Protein AF-A0A3Q0GI20-F1 (afdb_monomer_lite)

Secondary structure (DSSP, 8-state):
--HHHH-TT-HHHHHHHHHHHHHHHHHHHHHHHHHHHHHHHHHHHHHHHHHHHHHHHTT--S---HHHHHHHHHHHHHHHHHHHHHHHHHHHHHTHHHHHHHHHHHHHHHHHHHHHHHHHHHHHHHIIIIIIHHHHHHHHHHHHHHHHHHHHHHHHHHHHHT--------------------

Sequence (182 aa):
MGFGSDLKYSHDALLKLQDWELRLLEAVKKFMAMRVKSDKEYASTLQNLCNQVDKESTFQLDYISNVSKSWLLMVQQTEQLSRIMKTHAEDLNSGPLHRLTMMIKDKQQVKKSYVGVHQQIEAEMYKVTKTELEKLKASYRQLIKEVNSAKEKYKEAVAKGSTPAVNGASLAVGVEGTKATA

pLDDT: mean 87.16, std 18.97, range [35.22, 98.75]

Organism: Alligator sinensis (NCBI:txid38654)

Structure (mmCIF, N/CA/C/O backbone):
data_AF-A0A3Q0GI20-F1
#
_entry.id   AF-A0A3Q0GI20-F1
#
loop_
_atom_site.group_PDB
_atom_site.id
_atom_site.type_symbol
_atom_site.label_atom_id
_atom_site.label_alt_id
_atom_site.label_comp_id
_atom_site.label_asym_id
_atom_site.label_entity_id
_atom_site.label_seq_id
_atom_site.pdbx_PDB_ins_code
_atom_site.Cartn_x
_atom_site.Cartn_y
_atom_site.Cartn_z
_atom_site.occupancy
_atom_site.B_iso_or_equiv
_atom_site.auth_seq_id
_atom_site.auth_comp_id
_atom_site.auth_asym_id
_atom_site.auth_atom_id
_atom_site.pdbx_PDB_model_num
ATOM 1 N N . MET A 1 1 ? -7.780 21.281 11.807 1.00 68.69 1 MET A N 1
ATOM 2 C CA . MET A 1 1 ? -8.636 20.199 11.285 1.00 68.69 1 MET A CA 1
ATOM 3 C C . MET A 1 1 ? -7.895 18.891 11.466 1.00 68.69 1 MET A C 1
ATOM 5 O O . MET A 1 1 ? -6.698 18.849 11.200 1.00 68.69 1 MET A O 1
ATOM 9 N N . GLY A 1 2 ? -8.566 17.866 11.972 1.00 82.88 2 GLY A N 1
ATOM 10 C CA . GLY A 1 2 ? -7.991 16.553 12.238 1.00 82.88 2 GLY A CA 1
ATOM 11 C C . GLY A 1 2 ? -9.087 15.523 12.485 1.00 82.88 2 GLY A C 1
ATOM 12 O O . GLY A 1 2 ? -10.105 15.822 13.103 1.00 82.88 2 GLY A O 1
ATOM 13 N N . PHE A 1 3 ? -8.883 14.286 12.029 1.00 84.88 3 PHE A N 1
ATOM 14 C CA . PHE A 1 3 ? -9.910 13.239 12.099 1.00 84.88 3 PHE A CA 1
ATOM 15 C C . PHE A 1 3 ? -10.441 12.989 13.523 1.00 84.88 3 PHE A C 1
ATOM 17 O O . PHE A 1 3 ? -11.621 12.701 13.694 1.00 84.88 3 PHE A O 1
ATOM 24 N N . GLY A 1 4 ? -9.610 13.160 14.556 1.00 80.12 4 GLY A N 1
ATOM 25 C CA . GLY A 1 4 ? -10.027 12.975 15.951 1.00 80.12 4 GLY A CA 1
ATOM 26 C C . GLY A 1 4 ? -11.011 14.031 16.479 1.00 80.12 4 GLY A C 1
ATOM 27 O O . GLY A 1 4 ? -11.813 13.724 17.360 1.00 80.12 4 GLY A O 1
ATOM 28 N N . SER A 1 5 ? -10.978 15.260 15.953 1.00 83.06 5 SER A N 1
ATOM 29 C CA . SER A 1 5 ? -11.947 16.307 16.306 1.00 83.06 5 SER A CA 1
ATOM 30 C C . SER A 1 5 ? -13.144 16.309 15.362 1.00 83.06 5 SER A C 1
ATOM 32 O O . SER A 1 5 ? -14.273 16.478 15.817 1.00 83.06 5 SER A O 1
ATOM 34 N N . ASP A 1 6 ? -12.896 16.064 14.074 1.00 86.56 6 ASP A N 1
ATOM 35 C CA . ASP A 1 6 ? -13.853 16.355 13.005 1.00 86.56 6 ASP A CA 1
ATOM 36 C C . ASP A 1 6 ? -14.657 15.110 12.566 1.00 86.56 6 ASP A C 1
ATOM 38 O O . ASP A 1 6 ? -15.715 15.243 11.960 1.00 86.56 6 ASP A O 1
ATOM 42 N N . LEU A 1 7 ? -14.190 13.892 12.888 1.00 82.31 7 LEU A N 1
ATOM 43 C CA . LEU A 1 7 ? -14.760 12.609 12.432 1.00 82.31 7 LEU A CA 1
ATOM 44 C C . LEU A 1 7 ? -14.969 11.592 13.575 1.00 82.31 7 LEU A C 1
ATOM 46 O O . LEU A 1 7 ? -14.749 10.389 13.415 1.00 82.31 7 LEU A O 1
ATOM 50 N N . LYS A 1 8 ? -15.422 12.057 14.747 1.00 77.69 8 LYS A N 1
ATOM 51 C CA . LYS A 1 8 ? -15.582 11.224 15.961 1.00 77.69 8 LYS A CA 1
ATOM 52 C C . LYS A 1 8 ? -16.445 9.963 15.798 1.00 77.69 8 LYS A C 1
ATOM 54 O O . LYS A 1 8 ? -16.231 9.008 16.534 1.00 77.69 8 LYS A O 1
ATOM 59 N N . TYR A 1 9 ? -17.385 9.941 14.853 1.00 83.12 9 TYR A N 1
ATOM 60 C CA . TYR A 1 9 ? -18.313 8.819 14.629 1.00 83.12 9 TYR A CA 1
ATOM 61 C C . TYR A 1 9 ? -18.186 8.218 13.225 1.00 83.12 9 TYR A C 1
ATOM 63 O O . TYR A 1 9 ? -19.156 7.731 12.653 1.00 83.12 9 TYR A O 1
ATOM 71 N N . SER A 1 10 ? -16.994 8.290 12.633 1.00 90.44 10 SER A N 1
ATOM 72 C CA . SER A 1 10 ? -16.780 7.922 11.228 1.00 90.44 10 SER A CA 1
ATOM 73 C C . SER A 1 10 ? -15.816 6.749 11.054 1.00 90.44 10 SER A C 1
ATOM 75 O O . SER A 1 10 ? -15.145 6.664 10.027 1.00 90.44 10 SER A O 1
ATOM 77 N N . HIS A 1 11 ? -15.751 5.838 12.033 1.00 92.38 11 HIS A N 1
ATOM 78 C CA . HIS A 1 11 ? -14.888 4.652 11.993 1.00 92.38 11 HIS A CA 1
ATOM 79 C C . HIS A 1 11 ? -15.008 3.885 10.667 1.00 92.38 11 HIS A C 1
ATOM 81 O O . HIS A 1 11 ? -14.016 3.709 9.959 1.00 92.38 11 HIS A O 1
ATOM 87 N N . ASP A 1 12 ? -16.231 3.536 10.263 1.00 93.50 12 ASP A N 1
ATOM 88 C CA . ASP A 1 12 ? -16.479 2.794 9.022 1.00 93.50 12 ASP A CA 1
ATOM 89 C C . ASP A 1 12 ? -16.034 3.552 7.769 1.00 93.50 12 ASP A C 1
ATOM 91 O O . ASP A 1 12 ? -15.537 2.957 6.809 1.00 93.50 12 ASP A O 1
ATOM 95 N N . ALA A 1 13 ? -16.202 4.876 7.757 1.00 93.44 13 ALA A N 1
ATOM 96 C CA . ALA A 1 13 ? -15.762 5.710 6.645 1.00 93.44 13 ALA A CA 1
ATOM 97 C C . ALA A 1 13 ? -14.228 5.749 6.560 1.00 93.44 13 ALA A C 1
ATOM 99 O O . ALA A 1 13 ? -13.676 5.642 5.466 1.00 93.44 13 ALA A O 1
ATOM 100 N N . LEU A 1 14 ? -13.541 5.827 7.705 1.00 93.25 14 LEU A N 1
ATOM 101 C CA . LEU A 1 14 ? -12.080 5.773 7.780 1.00 93.25 14 LEU A CA 1
ATOM 102 C C . LEU A 1 14 ? -11.540 4.405 7.344 1.00 93.25 14 LEU A C 1
ATOM 104 O O . LEU A 1 14 ? -10.557 4.349 6.605 1.00 93.25 14 LEU A O 1
ATOM 108 N N . LEU A 1 15 ? -12.198 3.305 7.722 1.00 95.12 15 LEU A N 1
ATOM 109 C CA . LEU A 1 15 ? -11.826 1.971 7.244 1.00 95.12 15 LEU A CA 1
ATOM 110 C C . LEU A 1 15 ? -11.985 1.839 5.729 1.00 95.12 15 LEU A C 1
ATOM 112 O O . LEU A 1 15 ? -11.064 1.370 5.058 1.00 95.12 15 LEU A O 1
ATOM 116 N N . LYS A 1 16 ? -13.113 2.306 5.182 1.00 96.19 16 LYS A N 1
ATOM 117 C CA . LYS A 1 16 ? -13.344 2.331 3.731 1.00 96.19 16 LYS A CA 1
ATOM 118 C C . LYS A 1 16 ? -12.296 3.174 3.011 1.00 96.19 16 LYS A C 1
ATOM 120 O O . LYS A 1 16 ? -11.797 2.746 1.974 1.00 96.19 16 LYS A O 1
ATOM 125 N N . LEU A 1 17 ? -11.937 4.341 3.551 1.00 94.88 17 LEU A N 1
ATOM 126 C CA . LEU A 1 17 ? -10.881 5.188 2.993 1.00 94.88 17 LEU A CA 1
ATOM 127 C C . LEU A 1 17 ? -9.546 4.436 2.931 1.00 94.88 17 LEU A C 1
ATOM 129 O O . LEU A 1 17 ? -8.929 4.375 1.870 1.00 94.88 17 LEU A O 1
ATOM 133 N N . GLN A 1 18 ? -9.139 3.792 4.026 1.00 96.25 18 GLN A N 1
ATOM 134 C CA . GLN A 1 18 ? -7.902 3.008 4.062 1.00 96.25 18 GLN A CA 1
ATOM 135 C C . GLN A 1 18 ? -7.914 1.844 3.058 1.00 96.25 18 GLN A C 1
ATOM 137 O O . GLN A 1 18 ? -6.883 1.554 2.447 1.00 96.25 18 GLN A O 1
ATOM 142 N N . ASP A 1 19 ? -9.066 1.194 2.855 1.00 98.06 19 ASP A N 1
ATOM 143 C CA . ASP A 1 19 ? -9.237 0.160 1.828 1.00 98.06 19 ASP A CA 1
ATOM 144 C C . ASP A 1 19 ? -9.081 0.702 0.408 1.00 98.06 19 ASP A C 1
ATOM 146 O O . ASP A 1 19 ? -8.425 0.074 -0.426 1.00 98.06 19 ASP A O 1
ATOM 150 N N . TRP A 1 20 ? -9.644 1.876 0.125 1.00 98.25 20 TRP A N 1
ATOM 151 C CA . TRP A 1 20 ? -9.480 2.536 -1.168 1.00 98.25 20 TRP A CA 1
ATOM 152 C C . TRP A 1 20 ? -8.032 2.928 -1.437 1.00 98.25 20 TRP A C 1
ATOM 154 O O . TRP A 1 20 ? -7.517 2.656 -2.521 1.00 98.25 20 TRP A O 1
ATOM 164 N N . GLU A 1 21 ? -7.350 3.496 -0.447 1.00 98.00 21 GLU A N 1
ATOM 165 C CA . GLU A 1 21 ? -5.938 3.843 -0.568 1.00 98.00 21 GLU A CA 1
ATOM 166 C C . GLU A 1 21 ? -5.070 2.594 -0.793 1.00 98.00 21 GLU A C 1
ATOM 168 O O . GLU A 1 21 ? -4.181 2.612 -1.640 1.00 98.00 21 GLU A O 1
ATOM 173 N N . LEU A 1 22 ? -5.341 1.476 -0.105 1.00 98.56 22 LEU A N 1
ATOM 174 C CA . LEU A 1 22 ? -4.637 0.209 -0.348 1.00 98.56 22 LEU A CA 1
ATOM 175 C C . LEU A 1 22 ? -4.859 -0.318 -1.772 1.00 98.56 22 LEU A C 1
ATOM 177 O O . LEU A 1 22 ? -3.904 -0.752 -2.418 1.00 98.56 22 LEU A O 1
ATOM 181 N N . ARG A 1 23 ? -6.093 -0.253 -2.286 1.00 98.50 23 ARG A N 1
ATOM 182 C CA . ARG A 1 23 ? -6.393 -0.633 -3.678 1.00 98.50 23 ARG A CA 1
ATOM 183 C C . ARG A 1 23 ? -5.657 0.253 -4.678 1.00 98.50 23 ARG A C 1
ATOM 185 O O . ARG A 1 23 ? -5.132 -0.267 -5.660 1.00 98.50 23 ARG A O 1
ATOM 192 N N . LEU A 1 24 ? -5.594 1.561 -4.421 1.00 98.56 24 LEU A N 1
ATOM 193 C CA . LEU A 1 24 ? -4.852 2.505 -5.252 1.00 98.56 24 LEU A CA 1
ATOM 194 C C . LEU A 1 24 ? -3.361 2.157 -5.281 1.00 98.56 24 LEU A C 1
ATOM 196 O O . LEU A 1 24 ? -2.780 2.056 -6.359 1.00 98.56 24 LEU A O 1
ATOM 200 N N . LEU A 1 25 ? -2.749 1.911 -4.119 1.00 98.69 25 LEU A N 1
ATOM 201 C CA . LEU A 1 25 ? -1.336 1.535 -4.049 1.00 98.69 25 LEU A CA 1
ATOM 202 C C . LEU A 1 25 ? -1.049 0.226 -4.801 1.00 98.69 25 LEU A C 1
ATOM 204 O O . LEU A 1 25 ? -0.053 0.142 -5.520 1.00 98.69 25 LEU A O 1
ATOM 208 N N . GLU A 1 26 ? -1.932 -0.773 -4.709 1.00 98.56 26 GLU A N 1
ATOM 209 C CA . GLU A 1 26 ? -1.772 -2.019 -5.470 1.00 98.56 26 GLU A CA 1
ATOM 210 C C . GLU A 1 26 ? -1.937 -1.796 -6.985 1.00 98.56 26 GLU A C 1
ATOM 212 O O . GLU A 1 26 ? -1.234 -2.418 -7.782 1.00 98.56 26 GLU A O 1
ATOM 217 N N . ALA A 1 27 ? -2.815 -0.880 -7.407 1.00 98.75 27 ALA A N 1
ATOM 218 C CA . ALA A 1 27 ? -2.945 -0.496 -8.812 1.00 98.75 27 ALA A CA 1
ATOM 219 C C . ALA A 1 27 ? -1.668 0.185 -9.336 1.00 98.75 27 ALA A C 1
ATOM 221 O O . ALA A 1 27 ? -1.164 -0.191 -10.396 1.00 98.75 27 ALA A O 1
ATOM 222 N N . VAL A 1 28 ? -1.092 1.118 -8.569 1.00 98.62 28 VAL A N 1
ATOM 223 C CA . VAL A 1 28 ? 0.182 1.777 -8.909 1.00 98.62 28 VAL A CA 1
ATOM 224 C C . VAL A 1 28 ? 1.322 0.759 -8.980 1.00 98.62 28 VAL A C 1
ATOM 226 O O . VAL A 1 28 ? 2.131 0.798 -9.906 1.00 98.62 28 VAL A O 1
ATOM 229 N N . LYS A 1 29 ? 1.364 -0.208 -8.059 1.00 98.69 29 LYS A N 1
ATOM 230 C CA . LYS A 1 29 ? 2.363 -1.284 -8.063 1.00 98.69 29 LYS A CA 1
ATOM 231 C C . LYS A 1 29 ? 2.265 -2.142 -9.323 1.00 98.69 29 LYS A C 1
ATOM 233 O O . LYS A 1 29 ? 3.285 -2.417 -9.951 1.00 98.69 29 LYS A O 1
ATOM 238 N N . LYS A 1 30 ? 1.050 -2.531 -9.727 1.00 98.69 30 LYS A N 1
ATOM 239 C CA . LYS A 1 30 ? 0.817 -3.261 -10.985 1.00 98.69 30 LYS A CA 1
ATOM 240 C C . LYS A 1 30 ? 1.246 -2.440 -12.198 1.00 98.69 30 LYS A C 1
ATOM 242 O O . LYS A 1 30 ? 1.919 -2.973 -13.074 1.00 98.69 30 LYS A O 1
ATOM 247 N N . PHE A 1 31 ? 0.905 -1.153 -12.227 1.00 98.62 31 PHE A N 1
ATOM 248 C CA . PHE A 1 31 ? 1.337 -0.236 -13.281 1.00 98.62 31 PHE A CA 1
ATOM 249 C C . PHE A 1 31 ? 2.867 -0.173 -13.391 1.00 98.62 31 PHE A C 1
ATOM 251 O O . PHE A 1 31 ? 3.414 -0.378 -14.473 1.00 98.62 31 PHE A O 1
ATOM 258 N N . MET A 1 32 ? 3.570 0.025 -12.274 1.00 98.69 32 MET A N 1
ATOM 259 C CA . MET A 1 32 ? 5.035 0.049 -12.245 1.00 98.69 32 MET A CA 1
ATOM 260 C C . MET A 1 32 ? 5.643 -1.287 -12.684 1.00 98.69 32 MET A C 1
ATOM 262 O O . MET A 1 32 ? 6.592 -1.294 -13.460 1.00 98.69 32 MET A O 1
ATOM 266 N N . ALA A 1 33 ? 5.080 -2.418 -12.253 1.00 98.56 33 ALA A N 1
ATOM 267 C CA . ALA A 1 33 ? 5.542 -3.737 -12.682 1.00 98.56 33 ALA A CA 1
ATOM 268 C C . ALA A 1 33 ? 5.385 -3.940 -14.201 1.00 98.56 33 ALA A C 1
ATOM 270 O O . ALA A 1 33 ? 6.293 -4.459 -14.853 1.00 98.56 33 ALA A O 1
ATOM 271 N N . MET A 1 34 ? 4.268 -3.486 -14.783 1.00 98.62 34 MET A N 1
ATOM 272 C CA . MET A 1 34 ? 4.081 -3.489 -16.238 1.00 98.62 34 MET A CA 1
ATOM 273 C C . MET A 1 34 ? 5.083 -2.572 -16.938 1.00 98.62 34 MET A C 1
ATOM 275 O O . MET A 1 34 ? 5.635 -2.959 -17.965 1.00 98.62 34 MET A O 1
ATOM 279 N N . ARG A 1 35 ? 5.370 -1.394 -16.371 1.00 98.50 35 ARG A N 1
ATOM 280 C CA . ARG A 1 35 ? 6.372 -0.476 -16.920 1.00 98.50 35 ARG A CA 1
ATOM 281 C C . ARG A 1 35 ? 7.769 -1.098 -16.937 1.00 98.50 35 ARG A C 1
ATOM 283 O O . ARG A 1 35 ? 8.410 -1.083 -17.979 1.00 98.50 35 ARG A O 1
ATOM 290 N N . VAL A 1 36 ? 8.196 -1.720 -15.833 1.00 98.75 36 VAL A N 1
ATOM 291 C CA . VAL A 1 36 ? 9.466 -2.469 -15.751 1.00 98.75 36 VAL A CA 1
ATOM 292 C C . VAL A 1 36 ? 9.538 -3.543 -16.835 1.00 98.75 36 VAL A C 1
ATOM 294 O O . VAL A 1 36 ? 10.558 -3.678 -17.507 1.00 98.75 36 VAL A O 1
ATOM 297 N N . LYS A 1 37 ? 8.462 -4.321 -17.009 1.00 98.62 37 LYS A N 1
ATOM 298 C CA . LYS A 1 37 ? 8.399 -5.372 -18.029 1.00 98.62 37 LYS A CA 1
ATOM 299 C C . LYS A 1 37 ? 8.526 -4.791 -19.442 1.00 98.62 37 LYS A C 1
ATOM 301 O O . LYS A 1 37 ? 9.382 -5.239 -20.197 1.00 98.62 37 LYS A O 1
ATOM 306 N N . SER A 1 38 ? 7.732 -3.768 -19.757 1.00 98.56 38 SER A N 1
ATOM 307 C CA . SER A 1 38 ? 7.739 -3.098 -21.062 1.00 98.56 38 SER A CA 1
ATOM 308 C C . SER A 1 38 ? 9.107 -2.504 -21.399 1.00 98.56 38 SER A C 1
ATOM 310 O O . SER A 1 38 ? 9.570 -2.641 -22.528 1.00 98.56 38 SER A O 1
ATOM 312 N N . ASP A 1 39 ? 9.772 -1.869 -20.432 1.00 98.69 39 ASP A N 1
ATOM 313 C CA . ASP A 1 39 ? 11.082 -1.249 -20.647 1.00 98.69 39 ASP A CA 1
ATOM 314 C C . ASP A 1 39 ? 12.168 -2.310 -20.911 1.00 98.69 39 ASP A C 1
ATOM 316 O O . ASP A 1 39 ? 13.009 -2.124 -21.793 1.00 98.69 39 ASP A O 1
ATOM 320 N N . LYS A 1 40 ? 12.106 -3.470 -20.234 1.00 98.56 40 LYS A N 1
ATOM 321 C CA . LYS A 1 40 ? 13.000 -4.615 -20.503 1.00 98.56 40 LYS A CA 1
ATOM 322 C C . LYS A 1 40 ? 12.776 -5.231 -21.881 1.00 98.56 40 LYS A C 1
ATOM 324 O O . LYS A 1 40 ? 13.745 -5.537 -22.574 1.00 98.56 40 LYS A O 1
ATOM 329 N N . GLU A 1 41 ? 11.520 -5.429 -22.273 1.00 98.62 41 GLU A N 1
ATOM 330 C CA . GLU A 1 41 ? 11.167 -5.982 -23.587 1.00 98.62 41 GLU A CA 1
ATOM 331 C C . GLU A 1 41 ? 11.613 -5.045 -24.719 1.00 98.62 41 GLU A C 1
ATOM 333 O O . GLU A 1 41 ? 12.192 -5.495 -25.712 1.00 98.62 41 GLU A O 1
ATOM 338 N N . TYR A 1 42 ? 11.433 -3.734 -24.537 1.00 98.69 42 TYR A N 1
ATOM 339 C CA . TYR A 1 42 ? 11.891 -2.732 -25.494 1.00 98.69 42 TYR A CA 1
ATOM 340 C C . TYR A 1 42 ? 13.422 -2.697 -25.600 1.00 98.69 42 TYR A C 1
ATOM 342 O O . TYR A 1 42 ? 13.954 -2.782 -26.707 1.00 98.69 42 TYR A O 1
ATOM 350 N N . ALA A 1 43 ? 14.138 -2.684 -24.469 1.00 98.62 43 ALA A N 1
ATOM 351 C CA . ALA A 1 43 ? 15.599 -2.780 -24.450 1.00 98.62 43 ALA A CA 1
ATOM 352 C C . ALA A 1 43 ? 16.099 -4.039 -25.182 1.00 98.62 43 ALA A C 1
ATOM 354 O O . ALA A 1 43 ? 16.967 -3.958 -26.048 1.00 98.62 43 ALA A O 1
ATOM 355 N N . SER A 1 44 ? 15.500 -5.203 -24.905 1.00 98.38 44 SER A N 1
ATOM 356 C CA . SER A 1 44 ? 15.857 -6.453 -25.588 1.00 98.38 44 SER A CA 1
ATOM 357 C C . SER A 1 44 ? 15.628 -6.379 -27.098 1.00 98.38 44 SER A C 1
ATOM 359 O O . SER A 1 44 ? 16.430 -6.914 -27.860 1.00 98.38 44 SER A O 1
ATOM 361 N N . THR A 1 45 ? 14.549 -5.733 -27.537 1.00 98.38 45 THR A N 1
ATOM 362 C CA . THR A 1 45 ? 14.235 -5.577 -28.963 1.00 98.38 45 THR A CA 1
ATOM 363 C C . THR A 1 45 ? 15.278 -4.702 -29.659 1.00 98.38 45 THR A C 1
ATOM 365 O O . THR A 1 45 ? 15.797 -5.088 -30.706 1.00 98.38 45 THR A O 1
ATOM 368 N N . LEU A 1 46 ? 15.653 -3.573 -29.048 1.00 98.06 46 LEU A N 1
ATOM 369 C CA . LEU A 1 46 ? 16.706 -2.690 -29.560 1.00 98.06 46 LEU A CA 1
ATOM 370 C C . LEU A 1 46 ? 18.068 -3.395 -29.622 1.00 98.06 46 LEU A C 1
ATOM 372 O O . LEU A 1 46 ? 18.768 -3.293 -30.630 1.00 98.06 46 LEU A O 1
ATOM 376 N N . GLN A 1 47 ? 18.430 -4.157 -28.584 1.00 96.94 47 GLN A N 1
ATOM 377 C CA . GLN A 1 47 ? 19.675 -4.928 -28.582 1.00 96.94 47 GLN A CA 1
ATOM 378 C C . GLN A 1 47 ? 19.694 -5.980 -29.695 1.00 96.94 47 GLN A C 1
ATOM 380 O O . GLN A 1 47 ? 20.695 -6.131 -30.391 1.00 96.94 47 GLN A O 1
ATOM 385 N N . ASN A 1 48 ? 18.586 -6.699 -29.885 1.00 96.19 48 ASN A N 1
ATOM 386 C CA . ASN A 1 48 ? 18.473 -7.712 -30.931 1.00 96.19 48 ASN A CA 1
ATOM 387 C C . ASN A 1 48 ? 18.581 -7.111 -32.336 1.00 96.19 48 ASN A C 1
ATOM 389 O O . ASN A 1 48 ? 19.113 -7.773 -33.226 1.00 96.19 48 ASN A O 1
ATOM 393 N N . LEU A 1 49 ? 18.091 -5.885 -32.542 1.00 94.56 49 LEU A N 1
ATOM 394 C CA . LEU A 1 49 ? 18.255 -5.160 -33.801 1.00 94.56 49 LEU A CA 1
ATOM 395 C C . LEU A 1 49 ? 19.732 -4.831 -34.058 1.00 94.56 49 LEU A C 1
ATOM 397 O O . LEU A 1 49 ? 20.241 -5.144 -35.129 1.00 94.56 49 LEU A O 1
ATOM 401 N N . CYS A 1 50 ? 20.438 -4.284 -33.063 1.00 93.12 50 CYS A N 1
ATOM 402 C CA . CYS A 1 50 ? 21.868 -3.968 -33.189 1.00 93.12 50 CYS A CA 1
ATOM 403 C C . CYS A 1 50 ? 22.696 -5.230 -33.492 1.00 93.12 50 CYS A C 1
ATOM 405 O O . CYS A 1 50 ? 23.471 -5.255 -34.443 1.00 93.12 50 CYS A O 1
ATOM 407 N N . ASN A 1 51 ? 22.426 -6.327 -32.776 1.00 90.81 51 ASN A N 1
ATOM 408 C CA . ASN A 1 51 ? 23.116 -7.605 -32.969 1.00 90.81 51 ASN A CA 1
ATOM 409 C C . ASN A 1 51 ? 22.888 -8.231 -34.363 1.00 90.81 51 ASN A C 1
ATOM 411 O O . ASN A 1 51 ? 23.678 -9.075 -34.786 1.00 90.81 51 ASN A O 1
ATOM 415 N N . GLN A 1 52 ? 21.785 -7.910 -35.049 1.00 89.31 52 GLN A N 1
ATOM 416 C CA . GLN A 1 52 ? 21.542 -8.362 -36.427 1.00 89.31 52 GLN A CA 1
ATOM 417 C C . GLN A 1 52 ? 22.401 -7.577 -37.417 1.00 89.31 52 GLN A C 1
ATOM 419 O O . GLN A 1 52 ? 23.030 -8.182 -38.284 1.00 89.31 52 GLN A O 1
ATOM 424 N N . VAL A 1 53 ? 22.499 -6.259 -37.227 1.00 85.12 53 VAL A N 1
ATOM 425 C CA . VAL A 1 53 ? 23.327 -5.391 -38.070 1.00 85.12 53 VAL A CA 1
ATOM 426 C C . VAL A 1 53 ? 24.797 -5.803 -38.002 1.00 85.12 53 VAL A C 1
ATOM 428 O O . VAL A 1 53 ? 25.442 -5.884 -39.043 1.00 85.12 53 VAL A O 1
ATOM 431 N N . ASP A 1 54 ? 25.321 -6.152 -36.826 1.00 76.69 54 ASP A N 1
ATOM 432 C CA . ASP A 1 54 ? 26.718 -6.596 -36.686 1.00 76.69 54 ASP A CA 1
ATOM 433 C C . ASP A 1 54 ? 27.016 -7.887 -37.473 1.00 76.69 54 ASP A C 1
ATOM 435 O O . ASP A 1 54 ? 28.073 -8.025 -38.098 1.00 76.69 54 ASP A O 1
ATOM 439 N N . LYS A 1 55 ? 26.061 -8.827 -37.507 1.00 74.94 55 LYS A N 1
ATOM 440 C CA . LYS A 1 55 ? 26.191 -10.087 -38.259 1.00 74.94 55 LYS A CA 1
ATOM 441 C C . LYS A 1 55 ? 26.211 -9.858 -39.770 1.00 74.94 55 LYS A C 1
ATOM 443 O O . LYS A 1 55 ? 26.965 -10.523 -40.475 1.00 74.94 55 LYS A O 1
ATOM 448 N N . GLU A 1 56 ? 25.407 -8.921 -40.263 1.00 66.69 56 GLU A N 1
ATOM 449 C CA . GLU A 1 56 ? 25.318 -8.581 -41.690 1.00 66.69 56 GLU A CA 1
ATOM 450 C C . GLU A 1 56 ? 26.461 -7.658 -42.151 1.00 66.69 56 GLU A C 1
ATOM 452 O O . GLU A 1 56 ? 26.915 -7.742 -43.291 1.00 66.69 56 GLU A O 1
ATOM 457 N N . SER A 1 57 ? 26.995 -6.824 -41.255 1.00 64.25 57 SER A N 1
ATOM 458 C CA . SER A 1 57 ? 28.067 -5.858 -41.555 1.00 64.25 57 SER A CA 1
ATOM 459 C C . SER A 1 57 ? 29.452 -6.498 -41.711 1.00 64.25 57 SER A C 1
ATOM 461 O O . SER A 1 57 ? 30.375 -5.856 -42.206 1.00 64.25 57 SER A O 1
ATOM 463 N N . THR A 1 58 ? 29.603 -7.778 -41.351 1.00 56.44 58 THR A N 1
ATOM 464 C CA . THR A 1 58 ? 30.866 -8.535 -41.476 1.00 56.44 58 THR A CA 1
ATOM 465 C C . THR A 1 58 ? 31.310 -8.713 -42.947 1.00 56.44 58 THR A C 1
ATOM 467 O O . THR A 1 58 ? 32.457 -9.063 -43.212 1.00 56.44 58 THR A O 1
ATOM 470 N N . PHE A 1 59 ? 30.438 -8.420 -43.923 1.00 56.22 59 PHE A N 1
ATOM 471 C CA . PHE A 1 59 ? 30.672 -8.658 -45.354 1.00 56.22 59 PHE A CA 1
ATOM 472 C C . PHE A 1 59 ? 31.193 -7.453 -46.168 1.00 56.22 59 PHE A C 1
ATOM 474 O O . PHE A 1 59 ? 31.393 -7.598 -47.373 1.00 56.22 59 PHE A O 1
ATOM 481 N N . GLN A 1 60 ? 31.431 -6.275 -45.573 1.00 56.91 60 GLN A N 1
ATOM 482 C CA . GLN A 1 60 ? 31.902 -5.089 -46.315 1.00 56.91 60 GLN A CA 1
ATOM 483 C C . GLN A 1 60 ? 33.149 -4.458 -45.684 1.00 56.91 60 GLN A C 1
ATOM 485 O O . GLN A 1 60 ? 33.046 -3.549 -44.864 1.00 56.91 60 GLN A O 1
ATOM 490 N N . LEU A 1 61 ? 34.335 -4.936 -46.073 1.00 54.81 61 LEU A N 1
ATOM 491 C CA . LEU A 1 61 ? 35.603 -4.545 -45.441 1.00 54.81 61 LEU A CA 1
ATOM 492 C C . LEU A 1 61 ? 36.498 -3.575 -46.234 1.00 54.81 61 LEU A C 1
ATOM 494 O O . LEU A 1 61 ? 37.468 -3.103 -45.657 1.00 54.81 61 LEU A O 1
ATOM 498 N N . ASP A 1 62 ? 36.152 -3.164 -47.462 1.00 56.41 62 ASP A N 1
ATOM 499 C CA . ASP A 1 62 ? 37.088 -2.367 -48.289 1.00 56.41 62 ASP A CA 1
ATOM 500 C C . ASP A 1 62 ? 36.624 -0.946 -48.687 1.00 56.41 62 ASP A C 1
ATOM 502 O O . ASP A 1 62 ? 37.362 -0.227 -49.360 1.00 56.41 62 ASP A O 1
ATOM 506 N N . TYR A 1 63 ? 35.445 -0.470 -48.254 1.00 60.22 63 TYR A N 1
ATOM 507 C CA . TYR A 1 63 ? 34.985 0.899 -48.562 1.00 60.22 63 TYR A CA 1
ATOM 508 C C . TYR A 1 63 ? 34.291 1.591 -47.378 1.00 60.22 63 TYR A C 1
ATOM 510 O O . TYR A 1 63 ? 33.146 1.296 -47.037 1.00 60.22 63 TYR A O 1
ATOM 518 N N . ILE A 1 64 ? 34.969 2.570 -46.766 1.00 71.50 64 ILE A N 1
ATOM 519 C CA . ILE A 1 64 ? 34.426 3.374 -45.659 1.00 71.50 64 ILE A CA 1
ATOM 520 C C . ILE A 1 64 ? 33.849 4.685 -46.212 1.00 71.50 64 ILE A C 1
ATOM 522 O O . ILE A 1 64 ? 34.530 5.709 -46.286 1.00 71.50 64 ILE A O 1
ATOM 526 N N . SER A 1 65 ? 32.566 4.663 -46.575 1.00 84.25 65 SER A N 1
ATOM 527 C CA . SER A 1 65 ? 31.810 5.866 -46.945 1.00 84.25 65 SER A CA 1
ATOM 528 C C . SER A 1 65 ? 31.443 6.708 -45.716 1.00 84.25 65 SER A C 1
ATOM 530 O O . SER A 1 65 ? 31.282 6.186 -44.610 1.00 84.25 65 SER A O 1
ATOM 532 N N . ASN A 1 66 ? 31.210 8.011 -45.909 1.00 87.81 66 ASN A N 1
ATOM 533 C CA . ASN A 1 66 ? 30.542 8.846 -44.901 1.00 87.81 66 ASN A CA 1
ATOM 534 C C . ASN A 1 66 ? 29.164 8.279 -44.527 1.00 87.81 66 ASN A C 1
ATOM 536 O O . ASN A 1 66 ? 28.782 8.340 -43.364 1.00 87.81 66 ASN A O 1
ATOM 540 N N . VAL A 1 67 ? 28.467 7.654 -45.482 1.00 87.56 67 VAL A N 1
ATOM 541 C CA . VAL A 1 67 ? 27.200 6.954 -45.229 1.00 87.56 67 VAL A CA 1
ATOM 542 C C . VAL A 1 67 ? 27.409 5.789 -44.259 1.00 87.56 67 VAL A C 1
ATOM 544 O O . VAL A 1 67 ? 26.665 5.667 -43.291 1.00 87.56 67 VAL A O 1
ATOM 547 N N . SER A 1 68 ? 28.462 4.985 -44.449 1.00 84.19 68 SER A N 1
ATOM 548 C CA . SER A 1 68 ? 28.801 3.865 -43.560 1.00 84.19 68 SER A CA 1
ATOM 549 C C . SER A 1 68 ? 29.132 4.342 -42.142 1.00 84.19 68 SER A C 1
ATOM 551 O O . SER A 1 68 ? 28.688 3.740 -41.167 1.00 84.19 68 SER A O 1
ATOM 553 N N . LYS A 1 69 ? 29.859 5.462 -42.010 1.00 85.19 69 LYS A N 1
ATOM 554 C CA . LYS A 1 69 ? 30.147 6.085 -40.705 1.00 85.19 69 LYS A CA 1
ATOM 555 C C . LYS A 1 69 ? 28.873 6.576 -40.014 1.00 85.19 69 LYS A C 1
ATOM 557 O O . LYS A 1 69 ? 28.689 6.315 -38.829 1.00 85.19 69 LYS A O 1
ATOM 562 N N . SER A 1 70 ? 27.988 7.264 -40.740 1.00 90.25 70 SER A N 1
ATOM 563 C CA . SER A 1 70 ? 26.702 7.726 -40.203 1.00 90.25 70 SER A CA 1
ATOM 564 C C . SER A 1 70 ? 25.805 6.563 -39.778 1.00 90.25 70 SER A C 1
ATOM 566 O O . SER A 1 70 ? 25.201 6.628 -38.711 1.00 90.25 70 SER A O 1
ATOM 568 N N . TRP A 1 71 ? 25.761 5.483 -40.561 1.00 89.75 71 TRP A N 1
ATOM 569 C CA . TRP A 1 71 ? 25.029 4.266 -40.208 1.00 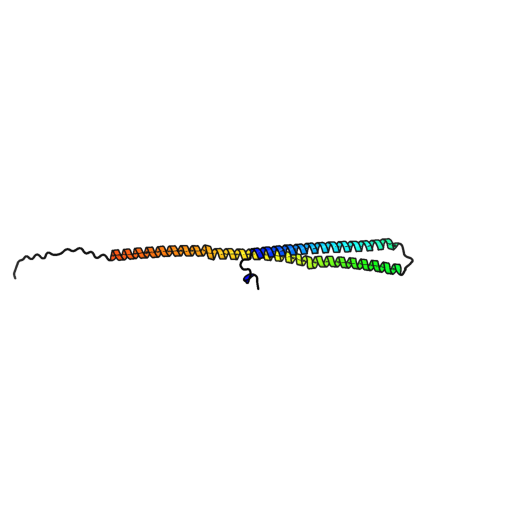89.75 71 TRP A CA 1
ATOM 570 C C . TRP A 1 71 ? 25.567 3.619 -38.926 1.00 89.75 71 TRP A C 1
ATOM 572 O O . TRP A 1 71 ? 24.791 3.345 -38.012 1.00 89.75 71 TRP A O 1
ATOM 582 N N . LEU A 1 72 ? 26.890 3.459 -38.803 1.00 87.88 72 LEU A N 1
ATOM 583 C C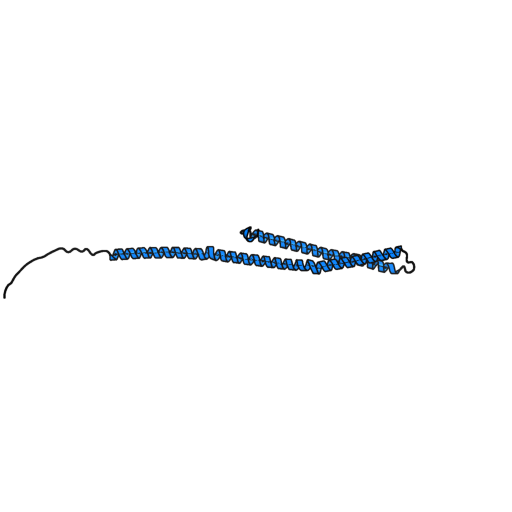A . LEU A 1 72 ? 27.513 2.920 -37.590 1.00 87.88 72 LEU A CA 1
ATOM 584 C C . LEU A 1 72 ? 27.157 3.751 -36.349 1.00 87.88 72 LEU A C 1
ATOM 586 O O . LEU A 1 72 ? 26.808 3.194 -35.311 1.00 87.88 72 LEU A O 1
ATOM 590 N N . LEU A 1 73 ? 27.191 5.082 -36.464 1.00 90.94 73 LEU A N 1
ATOM 591 C CA . LEU A 1 73 ? 26.782 5.971 -35.376 1.00 90.94 73 LEU A CA 1
ATOM 592 C C . LEU A 1 73 ? 25.311 5.758 -34.988 1.00 90.94 73 LEU A C 1
ATOM 594 O O . LEU A 1 73 ? 25.002 5.727 -33.799 1.00 90.94 73 LEU A O 1
ATOM 598 N N . MET A 1 74 ? 24.404 5.565 -35.952 1.00 94.06 74 MET A N 1
ATOM 599 C CA . MET A 1 74 ? 22.994 5.267 -35.663 1.00 94.06 74 MET A CA 1
ATOM 600 C C . MET A 1 74 ? 22.823 3.944 -34.903 1.00 94.06 74 MET A C 1
ATOM 602 O O . MET A 1 74 ? 22.046 3.887 -33.946 1.00 94.06 74 MET A O 1
ATOM 606 N N . VAL A 1 75 ? 23.563 2.899 -35.285 1.00 93.50 75 VAL A N 1
ATOM 607 C CA . VAL A 1 75 ? 23.556 1.603 -34.583 1.00 93.50 75 VAL A CA 1
ATOM 608 C C . VAL A 1 75 ? 24.069 1.768 -33.151 1.00 93.50 75 VAL A C 1
ATOM 610 O O . VAL A 1 75 ? 23.394 1.360 -32.209 1.00 93.50 75 VAL A O 1
ATOM 613 N N . GLN A 1 76 ? 25.196 2.461 -32.962 1.00 93.62 76 GLN A N 1
ATOM 614 C CA . GLN A 1 76 ? 25.770 2.731 -31.637 1.00 93.62 76 GLN A CA 1
ATOM 615 C C . GLN A 1 76 ? 24.823 3.535 -30.732 1.00 93.62 76 GLN A C 1
ATOM 617 O O . GLN A 1 76 ? 24.678 3.224 -29.551 1.00 93.62 76 GLN A O 1
ATOM 622 N N . GLN A 1 77 ? 24.139 4.551 -31.270 1.00 97.38 77 GLN A N 1
ATOM 623 C CA . GLN A 1 77 ? 23.141 5.321 -30.516 1.00 97.38 77 GLN A CA 1
ATOM 624 C C . GLN A 1 77 ? 21.918 4.469 -30.137 1.00 97.38 77 GLN A C 1
ATOM 626 O O . GLN A 1 77 ? 21.383 4.599 -29.035 1.00 97.38 77 GLN A O 1
ATOM 631 N N . THR A 1 78 ? 21.504 3.554 -31.015 1.00 97.38 78 THR A N 1
ATOM 632 C CA . THR A 1 78 ? 20.415 2.603 -30.738 1.00 97.38 78 THR A CA 1
ATOM 633 C C . THR A 1 78 ? 20.806 1.616 -29.634 1.00 97.38 78 THR A C 1
ATOM 635 O O . THR A 1 78 ? 20.012 1.341 -28.729 1.00 97.38 78 THR A O 1
ATOM 638 N N . GLU A 1 79 ? 22.052 1.137 -29.640 1.00 96.69 79 GLU A N 1
ATOM 639 C CA . GLU A 1 79 ? 22.593 0.285 -28.580 1.00 96.69 79 GLU A CA 1
ATOM 640 C C . GLU A 1 79 ? 22.684 1.037 -27.240 1.00 96.69 79 GLU A C 1
ATOM 642 O O . GLU A 1 79 ? 22.323 0.506 -26.186 1.00 96.69 79 GLU A O 1
ATOM 647 N N . GLN A 1 80 ? 23.100 2.305 -27.258 1.00 98.06 80 GLN A N 1
ATOM 648 C CA . GLN A 1 80 ? 23.114 3.144 -26.060 1.00 98.06 80 GLN A CA 1
ATOM 649 C C . GLN A 1 80 ? 21.702 3.308 -25.474 1.00 98.06 80 GLN A C 1
ATOM 651 O O . GLN A 1 80 ? 21.522 3.168 -24.262 1.00 98.06 80 GLN A O 1
ATOM 656 N N . LEU A 1 81 ? 20.691 3.544 -26.317 1.00 98.38 81 LEU A N 1
ATOM 657 C CA . LEU A 1 81 ? 19.295 3.626 -25.884 1.00 98.38 81 LEU A CA 1
ATOM 658 C C . LEU A 1 81 ? 18.807 2.309 -25.258 1.00 98.38 81 LEU A C 1
ATOM 660 O O . LEU A 1 81 ? 18.151 2.343 -24.218 1.00 98.38 81 LEU A O 1
ATOM 664 N N . SER A 1 82 ? 19.163 1.157 -25.838 1.00 98.56 82 SER A N 1
ATOM 665 C CA . SER A 1 82 ? 18.890 -0.167 -25.251 1.00 98.56 82 SER A CA 1
ATOM 666 C C . SER A 1 82 ? 19.409 -0.265 -23.811 1.00 98.56 82 SER A C 1
ATOM 668 O O . SER A 1 82 ? 18.664 -0.629 -22.894 1.00 98.56 82 SER A O 1
ATOM 670 N N . ARG A 1 83 ? 20.668 0.136 -23.584 1.00 98.44 83 ARG A N 1
ATOM 671 C CA . ARG A 1 83 ? 21.290 0.123 -22.250 1.00 98.44 83 ARG A CA 1
ATOM 672 C C . ARG A 1 83 ? 20.565 1.052 -21.273 1.00 98.44 83 ARG A C 1
ATOM 674 O O . ARG A 1 83 ? 20.255 0.620 -20.167 1.00 98.44 83 ARG A O 1
ATOM 681 N N . ILE A 1 84 ? 20.225 2.274 -21.694 1.00 98.44 84 ILE A N 1
ATOM 682 C CA . ILE A 1 84 ? 19.463 3.237 -20.875 1.00 98.44 84 ILE A CA 1
ATOM 683 C C . ILE A 1 84 ? 18.109 2.649 -20.457 1.00 98.44 84 ILE A C 1
ATOM 685 O O . ILE A 1 84 ? 17.752 2.687 -19.280 1.00 98.44 84 ILE A O 1
ATOM 689 N N . MET A 1 85 ? 17.369 2.059 -21.399 1.00 98.56 85 MET A N 1
ATOM 690 C CA . MET A 1 85 ? 16.059 1.459 -21.124 1.00 98.56 85 MET A CA 1
ATOM 691 C C . MET A 1 85 ? 16.152 0.292 -20.137 1.00 98.56 85 MET A C 1
ATOM 693 O O . MET A 1 85 ? 15.313 0.166 -19.243 1.00 98.56 85 MET A O 1
ATOM 697 N N . LYS A 1 86 ? 17.200 -0.533 -20.252 1.00 98.50 86 LYS A N 1
ATOM 698 C CA . LYS A 1 86 ? 17.471 -1.608 -19.294 1.00 98.50 86 LYS A CA 1
ATOM 699 C C . LYS A 1 86 ? 17.742 -1.057 -17.890 1.00 98.50 86 LYS A C 1
ATOM 701 O O . LYS A 1 86 ? 17.122 -1.530 -16.938 1.00 98.50 86 LY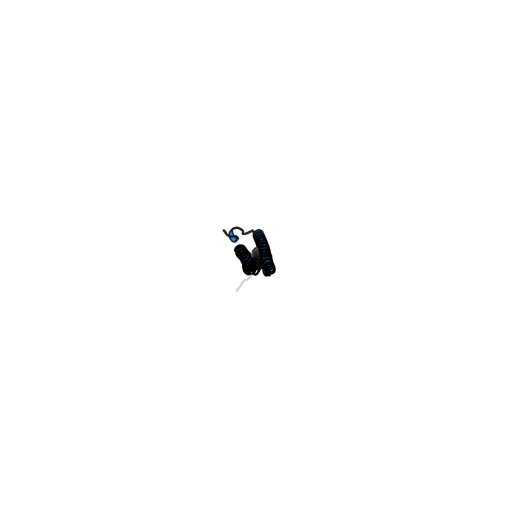S A O 1
ATOM 706 N N . THR A 1 87 ? 18.596 -0.039 -17.770 1.00 98.50 87 THR A N 1
ATOM 707 C CA . THR A 1 87 ? 18.898 0.622 -16.490 1.00 98.50 87 THR A CA 1
ATOM 708 C C . THR A 1 87 ? 17.647 1.238 -15.867 1.00 98.50 87 THR A C 1
ATOM 710 O O . THR A 1 87 ? 17.364 0.978 -14.703 1.00 98.50 87 THR A O 1
ATOM 713 N N . HIS A 1 88 ? 16.822 1.952 -16.639 1.00 98.19 88 HIS A N 1
ATOM 714 C CA . HIS A 1 88 ? 15.560 2.509 -16.137 1.00 98.19 88 HIS A CA 1
ATOM 715 C C . HIS A 1 88 ? 14.633 1.434 -15.557 1.00 98.19 88 HIS A C 1
ATOM 717 O O . HIS A 1 88 ? 14.022 1.637 -14.506 1.00 98.19 88 HIS A O 1
ATOM 723 N N . ALA A 1 89 ? 14.539 0.275 -16.213 1.00 98.62 89 ALA A N 1
ATOM 724 C CA . ALA A 1 89 ? 13.739 -0.831 -15.708 1.00 98.62 89 ALA A CA 1
ATOM 725 C C . ALA A 1 89 ? 14.301 -1.409 -14.397 1.00 98.62 89 ALA A C 1
ATOM 727 O O . ALA A 1 89 ? 13.534 -1.779 -13.508 1.00 98.62 89 ALA A O 1
ATOM 728 N N . GLU A 1 90 ? 15.625 -1.507 -14.269 1.00 98.44 90 GLU A N 1
ATOM 729 C CA . GLU A 1 90 ? 16.312 -1.999 -13.068 1.00 98.44 90 GLU A CA 1
ATOM 730 C C . GLU A 1 90 ? 16.185 -1.022 -11.890 1.00 98.44 90 GLU A C 1
ATOM 732 O O . GLU A 1 90 ? 15.823 -1.444 -10.784 1.00 98.44 90 GLU A O 1
ATOM 737 N N . ASP A 1 91 ? 16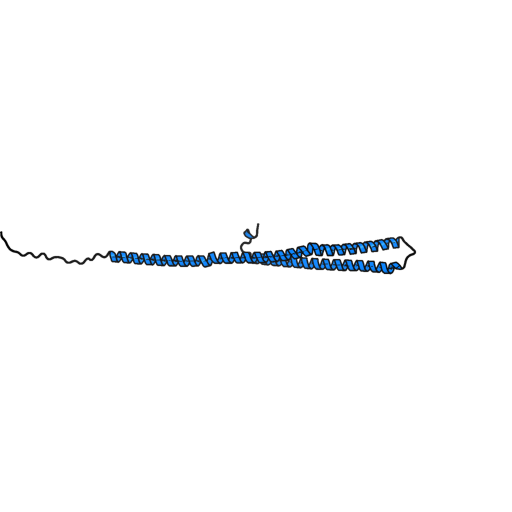.378 0.273 -12.137 1.00 98.56 91 ASP A N 1
ATOM 738 C CA . ASP A 1 91 ? 16.236 1.345 -11.150 1.00 98.56 91 ASP A CA 1
ATOM 739 C C . ASP A 1 91 ? 14.791 1.453 -10.654 1.00 98.56 91 ASP A C 1
ATOM 741 O O . ASP A 1 91 ? 14.541 1.505 -9.445 1.00 98.56 91 ASP A O 1
ATOM 745 N N . LEU A 1 92 ? 13.814 1.405 -11.570 1.00 98.56 92 LEU A N 1
ATOM 746 C CA . LEU A 1 92 ? 12.394 1.409 -11.218 1.00 98.56 92 LEU A CA 1
ATOM 747 C C . LEU A 1 92 ? 12.024 0.187 -10.362 1.00 98.56 92 LEU A C 1
ATOM 749 O O . LEU A 1 92 ? 11.282 0.310 -9.382 1.00 98.56 92 LEU A O 1
ATOM 753 N N . ASN A 1 93 ? 12.543 -0.989 -10.723 1.00 98.25 93 ASN A N 1
ATOM 754 C CA . ASN A 1 93 ? 12.237 -2.250 -10.055 1.00 98.25 93 ASN A CA 1
ATOM 755 C C . ASN A 1 93 ? 12.846 -2.341 -8.647 1.00 98.25 93 ASN A C 1
ATOM 757 O O . ASN A 1 93 ? 12.166 -2.740 -7.702 1.00 98.25 93 ASN A O 1
ATOM 761 N N . SER A 1 94 ? 14.124 -1.987 -8.507 1.00 97.44 94 SER A N 1
ATOM 762 C CA . SER A 1 94 ? 14.866 -2.107 -7.246 1.00 97.44 94 SER A CA 1
ATOM 763 C C . SER A 1 94 ? 14.632 -0.933 -6.289 1.00 97.44 94 SER A C 1
ATOM 765 O O . SER A 1 94 ? 14.701 -1.116 -5.075 1.00 97.44 94 SER A O 1
ATOM 767 N N . GLY A 1 95 ? 14.304 0.255 -6.806 1.00 97.81 95 GLY A N 1
ATOM 768 C CA . GLY A 1 95 ? 14.047 1.447 -6.005 1.00 97.81 95 GLY A CA 1
ATOM 769 C C . GLY A 1 95 ? 12.553 1.672 -5.739 1.00 97.81 95 GLY A C 1
ATOM 770 O O . GLY A 1 95 ? 12.024 1.164 -4.742 1.00 97.81 95 GLY A O 1
ATOM 771 N N . PRO A 1 96 ? 11.845 2.457 -6.574 1.00 98.31 96 PRO A N 1
ATOM 772 C CA . PRO A 1 96 ? 10.460 2.851 -6.319 1.00 98.31 96 PRO A CA 1
ATOM 773 C C . PRO A 1 96 ? 9.491 1.681 -6.117 1.00 98.31 96 PRO A C 1
ATOM 775 O O . PRO A 1 96 ? 8.705 1.712 -5.170 1.00 98.31 96 PRO A O 1
ATOM 778 N N . LEU A 1 97 ? 9.554 0.635 -6.950 1.00 98.56 97 LEU A N 1
ATOM 779 C CA . LEU A 1 97 ? 8.630 -0.502 -6.854 1.00 98.56 97 LEU A CA 1
ATOM 780 C C . LEU A 1 97 ? 8.828 -1.300 -5.555 1.00 98.56 97 LEU A C 1
ATOM 782 O O . LEU A 1 97 ? 7.852 -1.706 -4.911 1.00 98.56 97 LEU A O 1
ATOM 786 N N . HIS A 1 98 ? 10.080 -1.488 -5.132 1.00 98.31 98 HIS A N 1
ATOM 787 C CA . HIS A 1 98 ? 10.390 -2.119 -3.852 1.00 98.31 98 HIS A CA 1
ATOM 788 C C . HIS A 1 98 ? 9.863 -1.284 -2.675 1.00 98.31 98 HIS A C 1
ATOM 790 O O . HIS A 1 98 ? 9.145 -1.808 -1.819 1.00 98.31 98 HIS A O 1
ATOM 796 N N . ARG A 1 99 ? 10.136 0.029 -2.667 1.00 98.50 99 ARG A N 1
ATOM 797 C CA . ARG A 1 99 ? 9.649 0.954 -1.627 1.00 98.50 99 ARG A CA 1
ATOM 798 C C . ARG A 1 99 ? 8.125 0.981 -1.549 1.00 98.50 99 ARG A C 1
ATOM 800 O O . ARG A 1 99 ? 7.572 0.899 -0.456 1.00 98.50 99 ARG A O 1
ATOM 807 N N . LEU A 1 100 ? 7.442 1.022 -2.692 1.00 98.69 100 LEU A N 1
ATOM 808 C CA . LEU A 1 100 ? 5.983 0.944 -2.761 1.00 98.69 100 LEU A CA 1
ATOM 809 C C . LEU A 1 100 ? 5.462 -0.370 -2.167 1.00 98.69 100 LEU A C 1
ATOM 811 O O . LEU A 1 100 ? 4.489 -0.371 -1.416 1.00 98.69 100 LEU A O 1
ATOM 815 N N . THR A 1 101 ? 6.136 -1.486 -2.451 1.00 98.56 101 THR A N 1
ATOM 816 C CA . THR A 1 101 ? 5.780 -2.791 -1.880 1.00 98.56 101 THR A CA 1
ATOM 817 C C . THR A 1 101 ? 5.913 -2.800 -0.354 1.00 98.56 101 THR A C 1
ATOM 819 O O . THR A 1 101 ? 5.060 -3.382 0.315 1.00 98.56 101 THR A O 1
ATOM 822 N N . MET A 1 102 ? 6.937 -2.150 0.211 1.00 98.50 102 MET A N 1
ATOM 823 C CA . MET A 1 102 ? 7.085 -2.010 1.669 1.00 98.50 102 MET A CA 1
ATOM 824 C C . MET A 1 102 ? 6.009 -1.101 2.259 1.00 98.50 102 MET A C 1
ATOM 826 O O . MET A 1 102 ? 5.311 -1.510 3.180 1.00 98.50 102 MET A O 1
ATOM 830 N N . MET A 1 103 ? 5.761 0.054 1.643 1.00 98.50 103 MET A N 1
ATOM 831 C CA . MET A 1 103 ? 4.720 0.986 2.082 1.00 98.50 103 MET A CA 1
ATOM 832 C C . MET A 1 103 ? 3.319 0.348 2.099 1.00 98.50 103 MET A C 1
ATOM 834 O O . MET A 1 103 ? 2.527 0.626 2.997 1.00 98.50 103 MET A O 1
ATOM 838 N N . ILE A 1 104 ? 3.002 -0.536 1.144 1.00 98.75 104 ILE A N 1
ATOM 839 C CA . ILE A 1 104 ? 1.744 -1.303 1.155 1.00 98.75 104 ILE A CA 1
ATOM 840 C C . ILE A 1 104 ? 1.667 -2.211 2.388 1.00 98.75 104 ILE A C 1
ATOM 842 O O . ILE A 1 104 ? 0.632 -2.232 3.056 1.00 98.75 104 ILE A O 1
ATOM 846 N N . LYS A 1 105 ? 2.747 -2.936 2.715 1.00 98.62 105 LYS A N 1
ATOM 847 C CA . LYS A 1 105 ? 2.798 -3.798 3.909 1.00 98.62 105 LYS A CA 1
ATOM 848 C C . LYS A 1 105 ? 2.646 -2.980 5.191 1.00 98.62 105 LYS A C 1
ATOM 850 O O . LYS A 1 105 ? 1.825 -3.331 6.037 1.00 98.62 105 LYS A O 1
ATOM 855 N N . ASP A 1 106 ? 3.365 -1.868 5.297 1.00 98.50 106 ASP A N 1
ATOM 856 C CA . ASP A 1 106 ? 3.300 -0.978 6.458 1.00 98.50 106 ASP A CA 1
ATOM 857 C C . ASP A 1 106 ? 1.889 -0.414 6.633 1.00 98.50 106 ASP A C 1
ATOM 859 O O . ASP A 1 106 ? 1.323 -0.456 7.724 1.00 98.50 106 ASP A O 1
ATOM 863 N N . LYS A 1 107 ? 1.252 0.022 5.541 1.00 98.25 107 LYS A N 1
ATOM 864 C CA . LYS A 1 107 ? -0.128 0.514 5.570 1.00 98.25 107 LYS A CA 1
ATOM 865 C C . LYS A 1 107 ? -1.126 -0.563 6.002 1.00 98.25 107 LYS A C 1
ATOM 867 O O . LYS A 1 107 ? -2.034 -0.269 6.781 1.00 98.25 107 LYS A O 1
ATOM 872 N N . GLN A 1 108 ? -0.967 -1.805 5.539 1.00 98.62 108 GLN A N 1
ATOM 873 C CA . GLN A 1 108 ? -1.790 -2.932 5.997 1.00 98.62 108 GLN A CA 1
ATOM 874 C C . GLN A 1 108 ? -1.617 -3.177 7.500 1.00 98.62 108 GLN A C 1
ATOM 876 O O . GLN A 1 108 ? -2.602 -3.431 8.196 1.00 98.62 108 GLN A O 1
ATOM 881 N N . GLN A 1 109 ? -0.388 -3.075 8.007 1.00 98.44 109 GLN A N 1
ATOM 882 C CA . GLN A 1 109 ? -0.102 -3.229 9.429 1.00 98.44 109 GLN A CA 1
ATOM 883 C C . GLN A 1 109 ? -0.709 -2.093 10.262 1.00 98.44 109 GLN A C 1
ATOM 885 O O . GLN A 1 109 ? -1.350 -2.354 11.281 1.00 98.44 109 GLN A O 1
ATOM 890 N N . VAL A 1 110 ? -0.584 -0.845 9.805 1.00 97.50 110 VAL A N 1
ATOM 891 C CA . VAL A 1 110 ? -1.202 0.324 10.450 1.00 97.50 110 VAL A CA 1
ATOM 892 C C . VAL A 1 110 ? -2.724 0.187 10.490 1.00 97.50 110 VAL A C 1
ATOM 894 O O . VAL A 1 110 ? -3.317 0.407 11.544 1.00 97.50 110 VAL A O 1
ATOM 897 N N . LYS A 1 111 ? -3.363 -0.250 9.395 1.00 97.62 111 LYS A N 1
ATOM 898 C CA . LYS A 1 111 ? -4.812 -0.515 9.366 1.00 97.62 111 LYS A CA 1
ATOM 899 C C . LYS A 1 111 ? -5.223 -1.551 10.417 1.00 97.62 111 LYS A C 1
ATOM 901 O O . LYS A 1 111 ? -6.181 -1.326 11.152 1.00 97.62 111 LYS A O 1
ATOM 906 N N . LYS A 1 112 ? -4.504 -2.676 10.507 1.00 98.25 112 LYS A N 1
ATOM 907 C CA . LYS A 1 112 ? -4.779 -3.719 11.515 1.00 98.25 112 LYS A CA 1
ATOM 908 C C . LYS A 1 112 ? -4.652 -3.175 12.937 1.00 98.25 112 LYS A C 1
ATOM 910 O O . LYS A 1 112 ? -5.529 -3.422 13.758 1.00 98.25 112 LYS A O 1
ATOM 915 N N . SER A 1 113 ? -3.590 -2.415 13.204 1.00 97.88 113 SER A N 1
ATOM 916 C CA . SER A 1 113 ? -3.364 -1.775 14.503 1.00 97.88 113 SER A CA 1
ATOM 917 C C . SER A 1 113 ? -4.500 -0.813 14.864 1.00 97.88 113 SER A C 1
ATOM 919 O O . SER A 1 113 ? -5.071 -0.914 15.946 1.00 97.88 113 SER A O 1
ATOM 921 N N . TYR A 1 114 ? -4.903 0.051 13.927 1.00 96.25 114 TYR A N 1
ATOM 922 C CA . TYR A 1 114 ? -6.022 0.977 14.107 1.00 96.25 114 TYR A CA 1
ATOM 923 C C . TYR A 1 114 ? -7.321 0.256 14.496 1.00 96.25 114 TYR A C 1
ATOM 925 O O . TYR A 1 114 ? -7.969 0.655 15.462 1.00 96.25 114 TYR A O 1
ATOM 933 N N . VAL A 1 115 ? -7.677 -0.821 13.785 1.00 96.69 115 VAL A N 1
ATOM 934 C CA . VAL A 1 115 ? -8.868 -1.630 14.101 1.00 96.69 115 VAL A CA 1
ATOM 935 C C . VAL A 1 115 ? -8.778 -2.212 15.511 1.00 96.69 115 VAL A C 1
ATOM 937 O O . VAL A 1 115 ? -9.735 -2.102 16.271 1.00 96.69 115 VAL A O 1
ATOM 940 N N . GLY A 1 116 ? -7.628 -2.786 15.876 1.00 97.69 116 GLY A N 1
ATOM 941 C CA . GLY A 1 116 ? -7.427 -3.376 17.201 1.00 97.69 116 GLY A CA 1
ATOM 942 C C . GLY A 1 116 ? -7.571 -2.355 18.331 1.00 97.69 116 GLY A C 1
ATOM 943 O O . GLY A 1 116 ? -8.306 -2.595 19.286 1.00 97.69 116 GLY A O 1
ATOM 944 N N . VAL A 1 117 ? -6.933 -1.187 18.199 1.00 96.25 117 VAL A N 1
ATOM 945 C CA . VAL A 1 117 ? -7.045 -0.110 19.197 1.00 96.25 117 VAL A CA 1
ATOM 946 C C . VAL A 1 117 ? -8.479 0.410 19.289 1.00 96.25 117 VAL A C 1
ATOM 948 O O . VAL A 1 117 ? -8.978 0.631 20.390 1.00 96.25 117 VAL A O 1
ATOM 951 N N . HIS A 1 118 ? -9.166 0.578 18.156 1.00 95.19 118 HIS A N 1
ATOM 952 C CA . HIS A 1 118 ? -10.556 1.028 18.154 1.00 95.19 118 HIS A CA 1
ATOM 953 C C . HIS A 1 118 ? -11.469 0.055 18.912 1.00 95.19 118 HIS A C 1
ATOM 955 O O . HIS A 1 118 ? -12.173 0.473 19.829 1.00 95.19 118 HIS A O 1
ATOM 961 N N . GLN A 1 119 ? -11.379 -1.245 18.611 1.00 96.50 119 GLN A N 1
ATOM 962 C CA . GLN A 1 119 ? -12.151 -2.290 19.292 1.00 96.50 119 GLN A CA 1
ATOM 963 C C . GLN A 1 119 ? -11.858 -2.348 20.795 1.00 96.50 119 GLN A C 1
ATOM 965 O O . GLN A 1 119 ? -12.772 -2.524 21.599 1.00 96.50 119 GLN A O 1
ATOM 970 N N . GLN A 1 120 ? -10.594 -2.171 21.192 1.00 97.94 120 GLN A N 1
ATOM 971 C CA . GLN A 1 120 ? -10.212 -2.128 22.602 1.00 97.94 120 GLN A CA 1
ATOM 972 C C . GLN A 1 120 ? -10.875 -0.951 23.330 1.00 97.94 120 GLN A C 1
ATOM 974 O O . GLN A 1 120 ? -11.416 -1.128 24.422 1.00 97.94 120 GLN A O 1
ATOM 979 N N . ILE A 1 121 ? -10.865 0.241 22.725 1.00 95.62 121 ILE A N 1
ATOM 980 C CA . ILE A 1 121 ? -11.507 1.432 23.297 1.00 95.62 121 ILE A CA 1
ATOM 981 C C . ILE A 1 121 ? -13.020 1.223 23.416 1.00 95.62 121 ILE A C 1
ATOM 983 O O . ILE A 1 121 ? -13.595 1.536 24.458 1.00 95.62 121 ILE A O 1
ATOM 987 N N . GLU A 1 122 ? -13.670 0.673 22.388 1.00 94.88 122 GLU A N 1
ATOM 988 C CA . GLU A 1 122 ? -15.108 0.388 22.425 1.00 94.88 122 GLU A CA 1
ATOM 989 C C . GLU A 1 122 ? -15.473 -0.624 23.518 1.00 94.88 122 GLU A C 1
ATOM 991 O O . GLU A 1 122 ? -16.449 -0.421 24.246 1.00 94.88 122 GLU A O 1
ATOM 996 N N . ALA A 1 123 ? -14.670 -1.678 23.683 1.00 97.75 123 ALA A N 1
ATOM 997 C CA . ALA A 1 123 ? -14.877 -2.688 24.714 1.00 97.75 123 ALA A CA 1
ATOM 998 C C . ALA A 1 123 ? -14.764 -2.099 26.131 1.00 97.75 123 ALA A C 1
ATOM 1000 O O . ALA A 1 123 ? -15.647 -2.326 26.963 1.00 97.75 123 ALA A O 1
ATOM 1001 N N . GLU A 1 124 ? -13.725 -1.302 26.400 1.00 98.12 124 GLU A N 1
ATOM 1002 C CA . GLU A 1 124 ? -13.560 -0.631 27.697 1.00 98.12 124 GLU A CA 1
ATOM 1003 C C . GLU A 1 124 ? -14.669 0.399 27.946 1.00 98.12 124 GLU A C 1
ATOM 1005 O O . GLU A 1 124 ? -15.249 0.446 29.034 1.00 98.12 124 GLU A O 1
ATOM 1010 N N . MET A 1 125 ? -15.052 1.170 26.923 1.00 96.62 125 MET A N 1
ATOM 1011 C CA . MET A 1 125 ? -16.169 2.106 27.026 1.00 96.62 125 MET A CA 1
ATOM 1012 C C . MET A 1 125 ? -17.469 1.374 27.380 1.00 96.62 125 MET A C 1
ATOM 1014 O O . MET A 1 125 ? -18.196 1.812 28.275 1.00 96.62 125 MET A O 1
ATOM 1018 N N . TYR A 1 126 ? -17.772 0.250 26.728 1.00 97.75 126 TYR A N 1
ATOM 1019 C CA . TYR A 1 126 ? -18.965 -0.545 27.020 1.00 97.75 126 TYR A CA 1
ATOM 1020 C C . TYR A 1 126 ? -18.933 -1.134 28.437 1.00 97.75 126 TYR A C 1
ATOM 1022 O O . TYR A 1 126 ? -19.926 -1.072 29.171 1.00 97.75 126 TYR A O 1
ATOM 1030 N N . LYS A 1 127 ? -17.786 -1.674 28.858 1.00 98.31 127 LYS A N 1
ATOM 1031 C CA . LYS A 1 127 ? -17.589 -2.224 30.202 1.00 98.31 127 LYS A CA 1
ATOM 1032 C C . LYS A 1 127 ? -17.896 -1.183 31.279 1.00 98.31 127 LYS A C 1
ATOM 1034 O O . LYS A 1 127 ? -18.749 -1.442 32.128 1.00 98.31 127 LYS A O 1
ATOM 1039 N N . VAL A 1 128 ? -17.291 -0.000 31.193 1.00 98.31 128 VAL A N 1
ATOM 1040 C CA . VAL A 1 128 ? -17.472 1.071 32.184 1.00 98.31 128 VAL A CA 1
ATOM 1041 C C . VAL A 1 128 ? -18.890 1.653 32.124 1.00 98.31 128 VAL A C 1
ATOM 1043 O O . VAL A 1 128 ? -19.581 1.742 33.138 1.00 98.31 128 VAL A O 1
ATOM 1046 N N . THR A 1 129 ? -19.365 2.030 30.931 1.00 97.19 129 THR A N 1
ATOM 1047 C CA . THR A 1 129 ? -20.608 2.817 30.789 1.00 97.19 129 THR A CA 1
ATOM 1048 C C . THR A 1 129 ? -21.890 1.992 30.838 1.00 97.19 129 THR A C 1
ATOM 1050 O O . THR A 1 129 ? -22.952 2.539 31.139 1.00 97.19 129 THR A O 1
ATOM 1053 N N . LYS A 1 130 ? -21.826 0.689 30.541 1.00 95.88 130 LYS A N 1
ATOM 1054 C CA . LYS A 1 130 ? -22.989 -0.208 30.581 1.00 95.88 130 LYS A CA 1
ATOM 1055 C C . LYS A 1 130 ?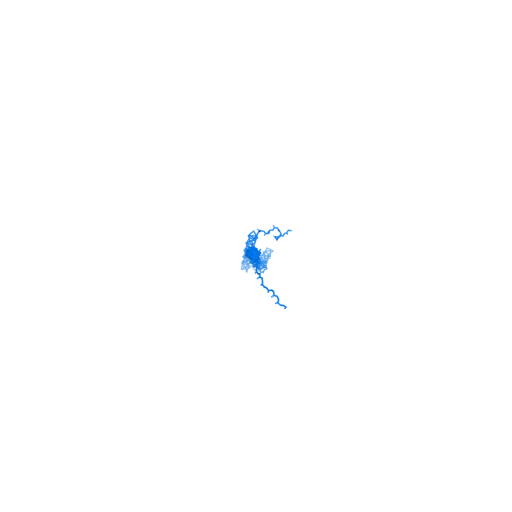 -22.867 -1.212 31.709 1.00 95.88 130 LYS A C 1
ATOM 1057 O O . LYS A 1 130 ? -23.724 -1.256 32.583 1.00 95.88 130 LYS A O 1
ATOM 1062 N N . THR A 1 131 ? -21.806 -2.009 31.707 1.00 97.81 131 THR A N 1
ATOM 1063 C CA . THR A 1 131 ? -21.738 -3.180 32.589 1.00 97.81 131 THR A CA 1
ATOM 1064 C C . THR A 1 131 ? -21.533 -2.781 34.049 1.00 97.81 131 THR A C 1
ATOM 1066 O O . THR A 1 131 ? -22.305 -3.181 34.919 1.00 97.81 131 THR A O 1
ATOM 1069 N N . GLU A 1 132 ? -20.504 -1.988 34.335 1.00 98.00 132 GLU A N 1
ATOM 1070 C CA . GLU A 1 132 ? -20.163 -1.577 35.700 1.00 98.00 132 GLU A CA 1
ATOM 1071 C C . GLU A 1 132 ? -21.165 -0.560 36.249 1.00 98.00 132 GLU A C 1
ATOM 1073 O O . GLU A 1 132 ? -21.618 -0.690 37.388 1.00 98.00 132 GLU A O 1
ATOM 1078 N N . LEU A 1 133 ? -21.595 0.391 35.416 1.00 98.06 133 LEU A N 1
ATOM 1079 C CA . LEU A 1 133 ? -22.591 1.383 35.807 1.00 98.06 133 LEU A CA 1
ATOM 1080 C C . LEU A 1 133 ? -23.934 0.747 36.202 1.00 98.06 133 LEU A C 1
ATOM 1082 O O . LEU A 1 133 ? -24.519 1.135 37.214 1.00 98.06 133 LEU A O 1
ATOM 1086 N N . GLU A 1 134 ? -24.433 -0.236 35.446 1.00 97.81 134 GLU A N 1
ATOM 1087 C CA . GLU A 1 134 ? -25.700 -0.894 35.791 1.00 97.81 134 GLU A CA 1
ATOM 1088 C C . GLU A 1 134 ? -25.590 -1.761 37.049 1.00 97.81 134 GLU A C 1
ATOM 1090 O O . GLU A 1 134 ? -26.515 -1.763 37.867 1.00 97.81 134 GLU A O 1
ATOM 1095 N N . LYS A 1 135 ? -24.443 -2.418 37.275 1.00 98.19 135 LYS A N 1
ATOM 1096 C CA . LYS A 1 135 ? -24.166 -3.111 38.546 1.00 98.19 135 LYS A CA 1
ATOM 1097 C C . LYS A 1 135 ? -24.210 -2.141 39.725 1.00 98.19 135 LYS A C 1
ATOM 1099 O O . LYS A 1 135 ? -24.870 -2.424 40.725 1.00 98.19 135 LYS A O 1
ATOM 1104 N N . LEU A 1 136 ? -23.571 -0.979 39.590 1.00 98.44 136 LEU A N 1
ATOM 1105 C CA . LEU A 1 136 ? -23.559 0.042 40.635 1.00 98.44 136 LEU A CA 1
ATOM 1106 C C . LEU A 1 136 ? -24.970 0.577 40.917 1.00 98.44 136 LEU A C 1
ATOM 1108 O O . LEU A 1 136 ? -25.386 0.644 42.073 1.00 98.44 136 LEU A O 1
ATOM 1112 N N . LYS A 1 137 ? -25.752 0.882 39.873 1.00 98.19 137 LYS A N 1
ATOM 1113 C CA . LYS A 1 137 ? -27.156 1.303 40.017 1.00 98.19 137 LYS A CA 1
ATOM 1114 C C . LYS A 1 137 ? -28.011 0.241 40.709 1.00 98.19 137 LYS A C 1
ATOM 1116 O O . LYS A 1 137 ? -28.856 0.584 41.535 1.00 98.19 137 LYS A O 1
ATOM 1121 N N . ALA A 1 138 ? -27.824 -1.035 40.373 1.00 98.19 138 ALA A N 1
ATOM 1122 C CA . ALA A 1 138 ? -28.545 -2.133 41.009 1.00 98.19 138 ALA A CA 1
ATOM 1123 C C . ALA A 1 138 ? -28.204 -2.234 42.502 1.00 98.19 138 ALA A C 1
ATOM 1125 O O . ALA A 1 138 ? -29.118 -2.267 43.326 1.00 98.19 138 ALA A O 1
ATOM 1126 N N . SER A 1 139 ? -26.913 -2.182 42.843 1.00 98.31 139 SER A N 1
ATOM 1127 C CA . SER A 1 139 ? -26.446 -2.163 44.232 1.00 98.31 139 SER A CA 1
ATOM 1128 C C . SER A 1 139 ? -27.013 -0.973 45.007 1.00 98.31 139 SER A C 1
ATOM 1130 O O . SER A 1 139 ? -27.484 -1.132 46.129 1.00 98.31 139 SER A O 1
ATOM 1132 N N . TYR A 1 140 ? -27.031 0.215 44.400 1.00 98.50 140 TYR A N 1
ATOM 1133 C CA . TYR A 1 140 ? -27.565 1.422 45.027 1.00 98.50 140 TYR A CA 1
ATOM 1134 C C . TYR A 1 140 ? -29.069 1.306 45.322 1.00 98.50 140 TYR A C 1
ATOM 1136 O O . TYR A 1 140 ? -29.516 1.600 46.430 1.00 98.50 140 TYR A O 1
ATOM 1144 N N . ARG A 1 141 ? -29.860 0.804 44.362 1.00 98.50 141 ARG A N 1
ATOM 1145 C CA . ARG A 1 141 ? -31.298 0.545 44.566 1.00 98.50 141 ARG A CA 1
ATOM 1146 C C . ARG A 1 141 ? -31.552 -0.477 45.671 1.00 98.50 141 ARG A C 1
ATOM 1148 O O . ARG A 1 141 ? -32.523 -0.331 46.411 1.00 98.50 141 ARG A O 1
ATOM 1155 N N . GLN A 1 142 ? -30.713 -1.505 45.765 1.00 98.44 142 GLN A N 1
ATOM 1156 C CA . GLN A 1 142 ? -30.818 -2.516 46.810 1.00 98.44 142 GLN A CA 1
ATOM 1157 C C . GLN A 1 142 ? -30.544 -1.910 48.192 1.00 98.44 142 GLN A C 1
ATOM 1159 O O . GLN A 1 142 ? -31.354 -2.075 49.102 1.00 98.44 142 GLN A O 1
ATOM 1164 N N . LEU A 1 143 ? -29.487 -1.106 48.313 1.00 98.38 143 LEU A N 1
ATOM 1165 C CA . LEU A 1 143 ? -29.130 -0.445 49.566 1.00 98.38 143 LEU A CA 1
ATOM 1166 C C . LEU A 1 143 ? -30.225 0.525 50.046 1.00 98.38 143 LEU A C 1
ATOM 1168 O O . LEU A 1 143 ? -30.534 0.569 51.233 1.00 98.38 143 LEU A O 1
ATOM 1172 N N . ILE A 1 144 ? -30.890 1.246 49.133 1.00 98.25 144 ILE A N 1
ATOM 1173 C CA . ILE A 1 144 ? -32.053 2.086 49.476 1.00 98.25 144 ILE A CA 1
ATOM 1174 C C . ILE A 1 144 ? -33.182 1.253 50.099 1.00 98.25 144 ILE A C 1
ATOM 1176 O O . ILE A 1 144 ? -33.781 1.670 51.092 1.00 98.25 144 ILE A O 1
ATOM 1180 N N . LYS A 1 145 ? -33.492 0.080 49.531 1.00 97.94 145 LYS A N 1
ATOM 1181 C CA . LYS A 1 145 ? -34.536 -0.806 50.073 1.00 97.94 145 LYS A CA 1
ATOM 1182 C C . LYS A 1 145 ? -34.176 -1.294 51.473 1.00 97.94 145 LYS A C 1
ATOM 1184 O O . LYS A 1 145 ? -35.039 -1.301 52.348 1.00 97.94 145 LYS A O 1
ATOM 1189 N N . GLU A 1 146 ? -32.918 -1.665 51.688 1.00 97.88 146 GLU A N 1
ATOM 1190 C CA . GLU A 1 146 ? -32.412 -2.118 52.988 1.00 97.88 146 GLU A CA 1
ATOM 1191 C C . GLU A 1 146 ? -32.477 -1.009 54.040 1.00 97.88 146 GLU A C 1
ATOM 1193 O O . GLU A 1 146 ? -33.009 -1.236 55.126 1.00 97.88 146 GLU A O 1
ATOM 1198 N N . VAL A 1 147 ? -32.039 0.207 53.698 1.00 97.94 147 VAL A N 1
ATOM 1199 C CA . VAL A 1 147 ? -32.130 1.382 54.580 1.00 97.94 147 VAL A CA 1
ATOM 1200 C C . VAL A 1 147 ? -33.584 1.695 54.935 1.00 97.94 147 VAL A C 1
ATOM 1202 O O . VAL A 1 147 ? -33.895 1.909 56.106 1.00 97.94 147 VAL A O 1
ATOM 1205 N N . ASN A 1 148 ? -34.496 1.676 53.960 1.00 97.69 148 ASN A N 1
ATOM 1206 C CA . ASN A 1 148 ? -35.919 1.906 54.217 1.00 97.69 148 ASN A CA 1
ATOM 1207 C C . ASN A 1 148 ? -36.518 0.813 55.115 1.00 97.69 148 ASN A C 1
ATOM 1209 O O . ASN A 1 148 ? -37.234 1.127 56.061 1.00 97.69 148 ASN A O 1
ATOM 1213 N N . SER A 1 149 ? -36.183 -0.458 54.873 1.00 97.25 149 SER A N 1
ATOM 1214 C CA . SER A 1 149 ? -36.622 -1.576 55.718 1.00 97.25 149 SER A CA 1
ATOM 1215 C C . SER A 1 149 ? -36.105 -1.446 57.155 1.00 97.25 149 SER A C 1
ATOM 1217 O O . SER A 1 149 ? -36.871 -1.606 58.104 1.00 97.25 149 SER A O 1
ATOM 1219 N N . ALA A 1 150 ? -34.824 -1.111 57.329 1.00 96.81 150 ALA A N 1
ATOM 1220 C CA . ALA A 1 150 ? -34.224 -0.888 58.641 1.00 96.81 150 ALA A CA 1
ATOM 1221 C C . ALA A 1 150 ? -34.878 0.294 59.373 1.00 96.81 150 ALA A C 1
ATOM 1223 O O . ALA A 1 150 ? -35.162 0.198 60.567 1.00 96.81 150 ALA A O 1
ATOM 1224 N N . LYS A 1 151 ? -35.179 1.380 58.650 1.00 96.94 151 LYS A N 1
ATOM 1225 C CA . LYS A 1 151 ? -35.882 2.550 59.188 1.00 96.94 151 LYS A CA 1
ATOM 1226 C C . LYS A 1 151 ? -37.281 2.198 59.695 1.00 96.94 151 LYS A C 1
ATOM 1228 O O . LYS A 1 151 ? -37.640 2.638 60.784 1.00 96.94 151 LYS A O 1
ATOM 1233 N N . GLU A 1 152 ? -38.058 1.413 58.949 1.00 96.56 152 GLU A N 1
ATOM 1234 C CA . GLU A 1 152 ? -39.393 0.984 59.396 1.00 96.56 152 GLU A CA 1
ATOM 1235 C C . GLU A 1 152 ? -39.320 0.052 60.614 1.00 96.56 152 GLU A C 1
ATOM 1237 O O . GLU A 1 152 ? -39.997 0.300 61.609 1.00 96.56 152 GLU A O 1
ATOM 1242 N N . LYS A 1 153 ? -38.410 -0.933 60.617 1.00 95.88 153 LYS A N 1
ATOM 1243 C CA . LYS A 1 153 ? -38.187 -1.802 61.790 1.00 95.88 153 LYS A CA 1
ATOM 1244 C C . LYS A 1 153 ? -37.810 -1.010 63.042 1.00 95.88 153 LYS A C 1
ATOM 1246 O O . LYS A 1 153 ? -38.294 -1.308 64.132 1.00 95.88 153 LYS A O 1
ATOM 1251 N N . TYR A 1 154 ? -36.958 0.005 62.893 1.00 95.31 154 TYR A N 1
ATOM 1252 C CA . TYR A 1 154 ? -36.591 0.890 63.995 1.00 95.31 154 TYR A CA 1
ATOM 1253 C C . TYR A 1 154 ? -37.806 1.659 64.532 1.00 95.31 154 TYR A C 1
ATOM 1255 O O . TYR A 1 154 ? -38.033 1.667 65.740 1.00 95.31 154 TYR A O 1
ATOM 1263 N N . LYS A 1 155 ? -38.629 2.250 63.653 1.00 94.69 155 LYS A N 1
ATOM 1264 C CA . LYS A 1 155 ? -39.863 2.943 64.062 1.00 94.69 155 LYS A CA 1
ATOM 1265 C C . LYS A 1 155 ? -40.824 2.021 64.812 1.00 94.69 155 LYS A C 1
ATOM 1267 O O . LYS A 1 155 ? -41.371 2.429 65.832 1.00 94.69 155 LYS A O 1
ATOM 1272 N N . GLU A 1 156 ? -41.014 0.790 64.340 1.00 93.69 156 GLU A N 1
ATOM 1273 C CA . GLU A 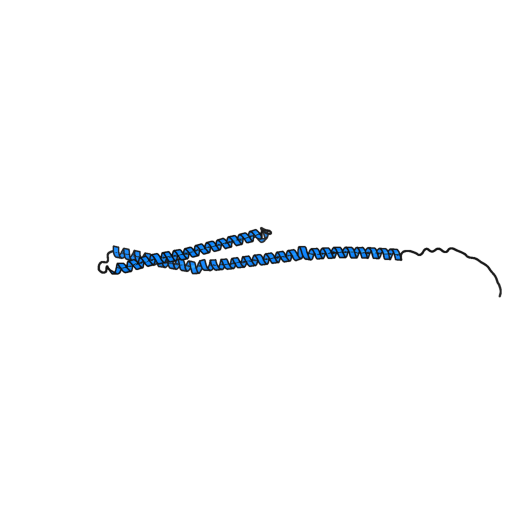1 156 ? -41.860 -0.197 65.019 1.00 93.69 156 GLU A CA 1
ATOM 1274 C C . GLU A 1 156 ? -41.335 -0.552 66.415 1.00 93.69 156 GLU A C 1
ATOM 1276 O O . GLU A 1 156 ? -42.118 -0.646 67.360 1.00 93.69 156 GLU A O 1
ATOM 1281 N N . ALA A 1 157 ? -40.020 -0.740 66.562 1.00 92.25 157 ALA A N 1
ATOM 1282 C CA . ALA A 1 157 ? -39.400 -1.030 67.852 1.00 92.25 157 ALA A CA 1
ATOM 1283 C C . ALA A 1 157 ? -39.574 0.134 68.839 1.00 92.25 157 ALA A C 1
ATOM 1285 O O . ALA A 1 157 ? -39.926 -0.090 69.996 1.00 92.25 157 ALA A O 1
ATOM 1286 N N . VAL A 1 158 ? -39.402 1.373 68.368 1.00 91.75 158 VAL A N 1
ATOM 1287 C CA . VAL A 1 158 ? -39.647 2.582 69.168 1.00 91.75 158 VAL A CA 1
ATOM 1288 C C . VAL A 1 158 ? -41.119 2.680 69.578 1.00 91.75 158 VAL A C 1
ATOM 1290 O O . VAL A 1 158 ? -41.407 2.914 70.748 1.00 91.75 158 VAL A O 1
ATOM 1293 N N . ALA A 1 159 ? -42.059 2.435 68.659 1.00 90.38 159 ALA A N 1
ATOM 1294 C CA . ALA A 1 159 ? -43.491 2.463 68.962 1.00 90.38 159 ALA A CA 1
ATOM 1295 C C . ALA A 1 159 ? -43.894 1.399 70.002 1.00 90.38 159 ALA A C 1
ATOM 1297 O O . ALA A 1 159 ? -44.654 1.696 70.921 1.00 90.38 159 ALA A O 1
ATOM 1298 N N . LYS A 1 160 ? -43.344 0.180 69.901 1.00 85.81 160 LYS A N 1
ATOM 1299 C CA . LYS A 1 160 ? -43.583 -0.918 70.859 1.00 85.81 160 LYS A CA 1
ATOM 1300 C C . LYS A 1 160 ? -42.928 -0.683 72.223 1.00 85.81 160 LYS A C 1
ATOM 1302 O O . LYS A 1 160 ? -43.472 -1.110 73.231 1.00 85.81 160 LYS A O 1
ATOM 1307 N N . GLY A 1 161 ? -41.783 -0.002 72.269 1.00 70.44 161 GLY A N 1
ATOM 1308 C CA . GLY A 1 161 ? -41.126 0.388 73.522 1.00 70.44 161 GLY A CA 1
ATOM 1309 C C . GLY A 1 161 ? -41.800 1.560 74.243 1.00 70.44 161 GLY A C 1
ATOM 1310 O O . GLY A 1 161 ? -41.498 1.808 75.405 1.00 70.44 161 GLY A O 1
ATOM 1311 N N . SER A 1 162 ? -42.710 2.274 73.571 1.00 55.16 162 SER A N 1
ATOM 1312 C CA . SER A 1 162 ? -43.331 3.502 74.072 1.00 55.16 162 SER A CA 1
ATOM 1313 C C . SER A 1 162 ? -44.789 3.336 74.527 1.00 55.16 162 SER A C 1
ATOM 1315 O O . SER A 1 162 ? -45.425 4.342 74.835 1.00 55.16 162 SER A O 1
ATOM 1317 N N . THR A 1 163 ? -45.338 2.114 74.596 1.00 42.81 163 THR A N 1
ATOM 1318 C CA . THR A 1 163 ? -46.661 1.855 75.197 1.00 42.81 163 THR A CA 1
ATOM 1319 C C . THR A 1 163 ? -46.560 1.822 76.729 1.00 42.81 163 THR A C 1
ATOM 1321 O O . THR A 1 163 ? -45.987 0.867 77.261 1.00 42.81 163 THR A O 1
ATOM 1324 N N . PRO A 1 164 ? -47.119 2.799 77.473 1.00 43.75 164 PRO A N 1
ATOM 1325 C CA . PRO A 1 164 ? -47.222 2.707 78.922 1.00 43.75 164 PRO A CA 1
ATOM 1326 C C . PRO A 1 164 ? -48.323 1.701 79.261 1.00 43.75 164 PRO A C 1
ATOM 1328 O O . PRO A 1 164 ? -49.443 1.802 78.759 1.00 43.75 164 PRO A O 1
ATOM 1331 N N . ALA A 1 165 ? -48.017 0.741 80.130 1.00 43.22 165 ALA A N 1
ATOM 1332 C CA . ALA A 1 165 ? -49.020 -0.097 80.767 1.00 43.22 165 ALA A CA 1
ATOM 1333 C C . ALA A 1 165 ? -49.916 0.782 81.658 1.00 43.22 165 ALA A C 1
ATOM 1335 O O . ALA A 1 165 ? -49.607 1.031 82.820 1.00 43.22 165 ALA A O 1
ATOM 1336 N N . VAL A 1 166 ? -51.027 1.274 81.110 1.00 49.00 166 VAL A N 1
ATOM 1337 C CA . VAL A 1 166 ? -52.143 1.790 81.905 1.00 49.00 166 VAL A CA 1
ATOM 1338 C C . VAL A 1 166 ? -53.011 0.592 82.274 1.00 49.00 166 VAL A C 1
ATOM 1340 O O . VAL A 1 166 ? -53.934 0.246 81.548 1.00 49.00 166 VAL A O 1
ATOM 1343 N N . ASN A 1 167 ? -52.705 -0.048 83.401 1.00 38.59 167 ASN A N 1
ATOM 1344 C CA . ASN A 1 167 ? -53.687 -0.848 84.127 1.00 38.59 167 ASN A CA 1
ATOM 1345 C C . ASN A 1 167 ? -53.983 -0.125 85.435 1.00 38.59 167 ASN A C 1
ATOM 1347 O O . ASN A 1 167 ? -53.188 -0.133 86.373 1.00 38.59 167 ASN A O 1
ATOM 1351 N N . GLY A 1 168 ? -55.131 0.549 85.450 1.00 45.03 168 GLY A N 1
ATOM 1352 C CA . GLY A 1 168 ? -55.718 1.075 86.665 1.00 45.03 168 GLY A CA 1
ATOM 1353 C C . GLY A 1 168 ? -56.157 -0.064 87.580 1.00 45.03 168 GLY A C 1
ATOM 1354 O O . GLY A 1 168 ? -56.825 -0.999 87.150 1.00 45.03 168 GLY A O 1
ATOM 1355 N N . ALA A 1 169 ? -55.827 0.061 88.859 1.00 35.22 169 ALA A N 1
ATOM 1356 C CA . ALA A 1 169 ? -56.614 -0.511 89.937 1.00 35.22 169 ALA A CA 1
ATOM 1357 C C . ALA A 1 169 ? -56.731 0.568 91.014 1.00 35.22 169 ALA A C 1
ATOM 1359 O O . ALA A 1 169 ? -55.776 0.901 91.712 1.00 35.22 169 ALA A O 1
ATOM 1360 N N . SER A 1 170 ? -57.909 1.179 91.040 1.00 36.06 170 SER A N 1
ATOM 1361 C CA . SER A 1 170 ? -58.328 2.182 92.003 1.00 36.06 170 SER A CA 1
ATOM 1362 C C . SER A 1 170 ? -58.813 1.499 93.285 1.00 36.06 170 SER A C 1
ATOM 1364 O O . SER A 1 170 ? -59.604 0.566 93.205 1.00 36.06 170 SER A O 1
ATOM 1366 N N . LEU A 1 171 ? -58.350 2.029 94.422 1.00 40.28 171 LEU A N 1
ATOM 1367 C CA . LEU A 1 171 ? -59.035 2.175 95.716 1.00 40.28 171 LEU A CA 1
ATOM 1368 C C . LEU A 1 171 ? -59.680 0.949 96.396 1.00 40.28 171 LEU A C 1
ATOM 1370 O O . LEU A 1 171 ? -60.733 0.479 95.987 1.00 40.28 171 LEU A O 1
ATOM 1374 N N . ALA A 1 172 ? -59.179 0.634 97.597 1.00 35.59 172 ALA A N 1
ATOM 1375 C CA . ALA A 1 172 ? -60.022 0.566 98.797 1.00 35.59 172 ALA A CA 1
ATOM 1376 C C . ALA A 1 172 ? -59.166 0.704 100.071 1.00 35.59 172 ALA A C 1
ATOM 1378 O O . ALA A 1 172 ? -58.475 -0.223 100.486 1.00 35.59 172 ALA A O 1
ATOM 1379 N N . VAL A 1 173 ? -59.225 1.886 100.691 1.00 40.50 173 VAL A N 1
ATOM 1380 C CA . VAL A 1 173 ? -58.844 2.102 102.092 1.00 40.50 173 VAL A CA 1
ATOM 1381 C C . VAL A 1 173 ? -60.025 1.637 102.943 1.00 40.50 173 VAL A C 1
ATOM 1383 O O . VAL A 1 173 ? -61.098 2.229 102.871 1.00 40.50 173 VAL A O 1
ATOM 1386 N N . GLY A 1 174 ? -59.829 0.573 103.721 1.00 37.66 174 GLY A N 1
ATOM 1387 C CA . GLY A 1 174 ? -60.749 0.101 104.754 1.00 37.66 174 GLY A CA 1
ATOM 1388 C C . GLY A 1 174 ? -60.034 0.112 106.101 1.00 37.66 174 GLY A C 1
ATOM 1389 O O . GLY A 1 174 ? -59.053 -0.602 106.288 1.00 37.66 174 GLY A O 1
ATOM 1390 N N . VAL A 1 175 ? -60.497 0.981 106.995 1.00 45.38 175 VAL A N 1
ATOM 1391 C CA . VAL A 1 175 ? -60.042 1.154 108.378 1.00 45.38 175 VAL A CA 1
ATOM 1392 C C . VAL A 1 175 ? -60.868 0.251 109.291 1.00 45.38 175 VAL A C 1
ATOM 1394 O O . VAL A 1 175 ? -62.085 0.320 109.221 1.00 45.38 175 VAL A O 1
ATOM 1397 N N . GLU A 1 176 ? -60.213 -0.512 110.168 1.00 37.03 176 GLU A N 1
ATOM 1398 C CA . GLU A 1 176 ? -60.677 -1.032 111.475 1.00 37.03 176 GLU A CA 1
ATOM 1399 C C . GLU A 1 176 ? -59.454 -1.763 112.076 1.00 37.03 176 GLU A C 1
ATOM 1401 O O . GLU A 1 176 ? -58.828 -2.554 111.385 1.00 37.03 176 GLU A O 1
ATOM 1406 N N . GLY A 1 177 ? -58.935 -1.571 113.287 1.00 40.19 177 GLY A N 1
ATOM 1407 C CA . GLY A 1 177 ? -59.357 -0.912 114.516 1.00 40.19 177 GLY A CA 1
ATOM 1408 C C . GLY A 1 177 ? -58.787 -1.744 115.685 1.00 40.19 177 GLY A C 1
ATOM 1409 O O . GLY A 1 177 ? -58.746 -2.966 115.592 1.00 40.19 177 GLY A O 1
ATOM 1410 N N . THR A 1 178 ? -58.407 -1.088 116.793 1.00 37.03 178 THR A N 1
ATOM 1411 C CA . THR A 1 178 ? -58.083 -1.638 118.144 1.00 37.03 178 THR A CA 1
ATOM 1412 C C . THR A 1 178 ? -56.739 -2.377 118.329 1.00 37.03 178 THR A C 1
ATOM 1414 O O . THR A 1 178 ? -56.339 -3.147 117.474 1.00 37.03 178 THR A O 1
ATOM 1417 N N . LYS A 1 179 ? -55.949 -2.236 119.410 1.00 39.34 179 LYS A N 1
ATOM 1418 C CA . LYS A 1 179 ? -56.081 -1.714 120.796 1.00 39.34 179 LYS A CA 1
ATOM 1419 C C . LYS A 1 179 ? -54.639 -1.453 121.314 1.00 39.34 179 LYS A C 1
ATOM 1421 O O . LYS A 1 179 ? -53.747 -2.217 120.979 1.00 39.34 179 LYS A O 1
ATOM 1426 N N . ALA A 1 180 ? -54.329 -0.296 121.903 1.00 41.72 180 ALA A N 1
ATOM 1427 C CA . ALA A 1 180 ? -54.308 -0.000 123.347 1.00 41.72 180 ALA A CA 1
ATOM 1428 C C . ALA A 1 180 ? -53.175 -0.658 124.181 1.00 41.72 180 ALA A C 1
ATOM 1430 O O . ALA A 1 180 ? -53.128 -1.879 124.289 1.00 41.72 180 ALA A O 1
ATOM 1431 N N . THR A 1 181 ? -52.417 0.218 124.873 1.00 45.91 181 THR A N 1
ATOM 1432 C CA . THR A 1 181 ? -51.653 0.056 126.145 1.00 45.91 181 THR A CA 1
ATOM 1433 C C . THR A 1 181 ? -50.431 -0.881 126.135 1.00 45.91 181 THR A C 1
ATOM 1435 O O . THR A 1 181 ? -50.521 -1.978 125.609 1.00 45.91 181 THR A O 1
ATOM 1438 N N . ALA A 1 182 ? -49.268 -0.555 126.710 1.00 43.56 182 ALA A N 1
ATOM 1439 C CA . ALA A 1 182 ? -48.851 0.476 127.668 1.00 43.56 182 ALA A CA 1
ATOM 1440 C C . ALA A 1 182 ? -47.395 0.901 127.394 1.00 43.56 182 ALA A C 1
ATOM 1442 O O . ALA A 1 182 ? -46.672 0.106 126.752 1.00 43.56 182 ALA A O 1
#

Foldseek 3Di:
DDCVVPVVPCVVVVLVVLVVVLVVLVVVLVVLLVLLVVLLVQLVVLVVVLVVCVVVVVPDDDDDDPVNVVVVVVSVVSNVSSVVSNVVSVCSVVPVSVVSVVVSVVSVVVSVVVVVVVVVVVVVCCCVVPVVVVVVVVVVVVVVVVVVVVVVVVVVVVVVVPDDPPDDDDDDDDDDDDDDDD

Radius of gyration: 51.37 Å; chains: 1; bounding box: 98×30×176 Å

InterPro domains:
  IPR001060 FCH domain [PF00611] (11-85)
  IPR001060 FCH domain [SM00055] (1-92)
  IPR027267 AH/BAR domain superfamily [G3DSA:1.20.1270.60] (1-179)
  IPR027267 AH/BAR domain superfamily [SSF103657] (1-163)
  IPR031160 F-BAR domain [PS51741] (1-182)